Protein AF-A0A7J9QTI9-F1 (afdb_monomer)

Secondary structure (DSSP, 8-state):
-------HHHHHHHHHHH-HHHHHHHHTT---HHHHHHHHHHHHHHHHTS---HHHHHHHHHHHHTT-

Sequence (68 aa):
MRITNMSVPEIVRETITRNRSIFDCLKMDLINYTALAVKIQPEIERSLGNSVNLNTIVVAIKRFADSL

Mean predicted aligned error: 3.68 Å

Nearest PDB structures (foldseek):
  3rio-assembly1_A  TM=4.582E-01  e=8.516E+00  Bacillus subtilis

Structure (mmCIF, N/CA/C/O backbone):
data_AF-A0A7J9QTI9-F1
#
_entry.id   AF-A0A7J9QTI9-F1
#
loop_
_atom_site.group_PDB
_atom_site.id
_atom_site.type_symbol
_atom_site.label_atom_id
_atom_site.label_alt_id
_atom_site.label_comp_id
_atom_site.label_asym_id
_atom_site.label_entity_id
_atom_site.label_seq_id
_atom_site.pdbx_PDB_ins_code
_atom_site.Cartn_x
_atom_site.Cartn_y
_atom_site.Cartn_z
_atom_site.occupancy
_atom_site.B_iso_or_equiv
_atom_site.auth_seq_id
_atom_site.auth_comp_id
_atom_site.auth_asym_id
_atom_site.auth_atom_id
_atom_site.pdbx_PDB_model_num
ATOM 1 N N . MET A 1 1 ? 3.893 -4.492 25.928 1.00 40.94 1 MET A N 1
ATOM 2 C CA . MET A 1 1 ? 3.598 -4.416 24.481 1.00 40.94 1 MET A CA 1
ATOM 3 C C . MET A 1 1 ? 3.430 -2.945 24.134 1.00 40.94 1 MET A C 1
ATOM 5 O O . MET A 1 1 ? 2.513 -2.330 24.660 1.00 40.94 1 MET A O 1
ATOM 9 N N . ARG A 1 2 ? 4.347 -2.336 23.372 1.00 42.59 2 ARG A N 1
ATOM 10 C CA . ARG A 1 2 ? 4.115 -0.976 22.864 1.00 42.59 2 ARG A CA 1
ATOM 11 C C . ARG A 1 2 ? 3.041 -1.099 21.789 1.00 42.59 2 ARG A C 1
ATOM 13 O O . ARG A 1 2 ? 3.315 -1.665 20.740 1.00 42.59 2 ARG A O 1
ATOM 20 N N . ILE A 1 3 ? 1.836 -0.615 22.070 1.00 50.81 3 ILE A N 1
ATOM 21 C CA . ILE A 1 3 ? 0.862 -0.323 21.020 1.00 50.81 3 ILE A CA 1
ATOM 22 C C . ILE A 1 3 ? 1.409 0.933 20.343 1.00 50.81 3 ILE A C 1
ATOM 24 O O . ILE A 1 3 ? 1.156 2.054 20.777 1.00 50.81 3 ILE A O 1
ATOM 28 N N . THR A 1 4 ? 2.301 0.756 19.372 1.00 58.28 4 THR A N 1
ATOM 29 C CA . THR A 1 4 ? 2.653 1.841 18.463 1.00 58.28 4 THR A CA 1
ATOM 30 C C . THR A 1 4 ? 1.393 2.129 17.667 1.00 58.28 4 THR A C 1
ATOM 32 O O . THR A 1 4 ? 0.903 1.257 16.956 1.00 58.28 4 THR A O 1
ATOM 35 N N . ASN A 1 5 ? 0.827 3.321 17.849 1.00 69.50 5 ASN A N 1
ATOM 36 C CA . ASN A 1 5 ? -0.347 3.797 17.125 1.00 69.50 5 ASN A CA 1
ATOM 37 C C . ASN A 1 5 ? 0.042 4.075 15.662 1.00 69.50 5 ASN A C 1
ATOM 39 O O . ASN A 1 5 ? 0.123 5.229 15.243 1.00 69.50 5 ASN A O 1
ATOM 43 N N . MET A 1 6 ? 0.397 3.015 14.933 1.00 80.62 6 MET A N 1
ATOM 44 C CA . MET A 1 6 ? 0.907 3.092 13.572 1.00 80.62 6 MET A CA 1
ATOM 45 C C . MET A 1 6 ? -0.229 3.476 12.638 1.00 80.62 6 MET A C 1
ATOM 47 O O . MET A 1 6 ? -1.334 2.939 12.698 1.00 80.62 6 MET A O 1
ATOM 51 N N . SER A 1 7 ? 0.055 4.434 11.772 1.00 92.25 7 SER A N 1
ATOM 52 C CA . SER A 1 7 ? -0.858 4.869 10.729 1.00 92.25 7 SER A CA 1
ATOM 53 C C . SER A 1 7 ? -0.922 3.845 9.590 1.00 92.25 7 SER A C 1
ATOM 55 O O . SER A 1 7 ? 0.014 3.074 9.368 1.00 92.25 7 SER A O 1
ATOM 57 N N . VAL A 1 8 ? -2.009 3.868 8.808 1.00 94.06 8 VAL A N 1
ATOM 58 C CA . VAL A 1 8 ? -2.168 2.998 7.625 1.00 94.06 8 VAL A CA 1
ATOM 59 C C . VAL A 1 8 ? -0.936 3.041 6.699 1.00 94.06 8 VAL A C 1
ATOM 61 O O . VAL A 1 8 ? -0.458 1.970 6.331 1.00 94.06 8 VAL A O 1
ATOM 64 N N . PRO A 1 9 ? -0.352 4.209 6.347 1.00 95.69 9 PRO A N 1
ATOM 65 C CA . PRO A 1 9 ? 0.844 4.253 5.501 1.00 95.69 9 PRO A CA 1
ATOM 66 C C . PRO A 1 9 ? 2.081 3.585 6.111 1.00 95.69 9 PRO A C 1
ATOM 68 O O . PRO A 1 9 ? 2.890 3.019 5.378 1.00 95.69 9 PRO A O 1
ATOM 71 N N . GLU A 1 10 ? 2.255 3.656 7.433 1.00 95.00 10 GLU A N 1
ATOM 72 C CA . GLU A 1 10 ? 3.382 3.010 8.114 1.00 95.00 10 GLU A CA 1
ATOM 73 C C . GLU A 1 10 ? 3.252 1.492 8.070 1.00 95.00 10 GLU A C 1
ATOM 75 O O . GLU A 1 10 ? 4.215 0.813 7.723 1.00 95.00 10 GLU A O 1
ATOM 80 N N . ILE A 1 11 ? 2.049 0.977 8.333 1.00 95.50 11 ILE A N 1
ATOM 81 C CA . ILE A 1 11 ? 1.771 -0.461 8.280 1.00 95.50 11 ILE A CA 1
ATOM 82 C C . ILE A 1 11 ? 1.897 -0.974 6.843 1.00 95.50 11 ILE A C 1
ATOM 84 O O . ILE A 1 11 ? 2.547 -1.986 6.616 1.00 95.50 11 ILE A O 1
ATOM 88 N N . VAL A 1 12 ? 1.360 -0.250 5.853 1.00 96.94 12 VAL A N 1
ATOM 89 C CA . VAL A 1 12 ? 1.517 -0.596 4.427 1.00 96.94 12 VAL A CA 1
ATOM 90 C C . VAL A 1 12 ? 2.993 -0.693 4.050 1.00 96.94 12 VAL A C 1
ATOM 92 O O . VAL A 1 12 ? 3.404 -1.672 3.427 1.00 96.94 12 VAL A O 1
ATOM 95 N N . ARG A 1 13 ? 3.800 0.299 4.448 1.00 96.50 13 ARG A N 1
ATOM 96 C CA . ARG A 1 13 ? 5.244 0.290 4.200 1.00 96.50 13 ARG A CA 1
ATOM 97 C C . ARG A 1 13 ? 5.895 -0.938 4.822 1.00 96.50 13 ARG A C 1
ATOM 99 O O . ARG A 1 13 ? 6.650 -1.616 4.137 1.00 96.50 13 ARG A O 1
ATOM 106 N N . GLU A 1 14 ? 5.609 -1.219 6.088 1.00 95.75 14 GLU A N 1
ATOM 107 C CA . GLU A 1 14 ? 6.186 -2.359 6.797 1.00 95.75 14 GLU A CA 1
ATOM 108 C C . GLU A 1 14 ? 5.785 -3.703 6.170 1.00 95.75 14 GLU A C 1
ATOM 110 O O . GLU A 1 14 ? 6.647 -4.549 5.940 1.00 95.75 14 GLU A O 1
ATOM 115 N N . THR A 1 15 ? 4.506 -3.896 5.841 1.00 95.56 15 THR A N 1
ATOM 116 C CA . THR A 1 15 ? 4.016 -5.123 5.195 1.00 95.56 15 THR A CA 1
ATOM 117 C C . THR A 1 15 ? 4.686 -5.342 3.836 1.00 95.56 15 THR A C 1
ATOM 119 O O . THR A 1 15 ? 5.105 -6.460 3.528 1.00 95.56 15 THR A O 1
ATOM 122 N N . ILE A 1 16 ? 4.855 -4.284 3.033 1.00 96.50 16 ILE A N 1
ATOM 123 C CA . ILE A 1 16 ? 5.527 -4.386 1.731 1.00 96.50 16 ILE A CA 1
ATOM 124 C C . ILE A 1 16 ? 7.020 -4.683 1.901 1.00 96.50 16 ILE A C 1
ATOM 126 O O . ILE A 1 16 ? 7.526 -5.599 1.260 1.00 96.50 16 ILE A O 1
ATOM 130 N N . THR A 1 17 ? 7.739 -3.953 2.759 1.00 95.94 17 THR A N 1
ATOM 131 C CA . THR A 1 17 ? 9.195 -4.139 2.918 1.00 95.94 17 THR A CA 1
ATOM 132 C C . THR A 1 17 ? 9.555 -5.460 3.592 1.00 95.94 17 THR A C 1
ATOM 134 O O . THR A 1 17 ? 10.636 -5.998 3.348 1.00 95.94 17 THR A O 1
ATOM 137 N N . ARG A 1 18 ? 8.647 -6.025 4.396 1.00 96.38 18 ARG A N 1
ATOM 138 C CA . ARG A 1 18 ? 8.794 -7.358 4.992 1.00 96.38 18 ARG A CA 1
ATOM 139 C C . ARG A 1 18 ? 8.673 -8.482 3.956 1.00 96.38 18 ARG A C 1
ATOM 141 O O . ARG A 1 18 ? 9.231 -9.558 4.166 1.00 96.38 18 ARG A O 1
ATOM 148 N N . ASN A 1 19 ? 7.990 -8.248 2.834 1.00 94.94 19 ASN A N 1
ATOM 149 C CA . ASN A 1 19 ? 7.875 -9.211 1.743 1.00 94.94 19 ASN A CA 1
ATOM 150 C C . ASN A 1 19 ? 8.761 -8.802 0.559 1.00 94.94 19 ASN A C 1
ATOM 152 O O . ASN A 1 19 ? 8.360 -8.023 -0.305 1.00 94.94 19 ASN A O 1
ATOM 156 N N . ARG A 1 20 ? 9.964 -9.384 0.495 1.00 95.12 20 ARG A N 1
ATOM 157 C CA . ARG A 1 20 ? 10.968 -9.025 -0.516 1.00 95.12 20 ARG A CA 1
ATOM 158 C C . ARG A 1 20 ? 10.463 -9.160 -1.954 1.00 95.12 20 ARG A C 1
ATOM 160 O O . ARG A 1 20 ? 10.703 -8.266 -2.752 1.00 95.12 20 ARG A O 1
ATOM 167 N N . SER A 1 21 ? 9.708 -10.211 -2.267 1.00 96.19 21 SER A N 1
ATOM 168 C CA . SER A 1 21 ? 9.152 -10.406 -3.611 1.00 96.19 21 SER A CA 1
ATOM 169 C C . SER A 1 21 ? 8.152 -9.315 -3.993 1.00 96.19 21 SER A C 1
ATOM 171 O O . SER A 1 21 ? 8.190 -8.822 -5.114 1.00 96.19 21 SER A O 1
ATOM 173 N N . ILE A 1 22 ? 7.277 -8.905 -3.066 1.00 96.00 22 ILE A N 1
ATOM 174 C CA . ILE A 1 22 ? 6.345 -7.793 -3.313 1.00 96.00 22 ILE A CA 1
ATOM 175 C C . ILE A 1 22 ? 7.128 -6.495 -3.508 1.00 96.00 22 ILE A C 1
ATOM 177 O O . ILE A 1 22 ? 6.839 -5.750 -4.438 1.00 96.00 22 ILE A O 1
ATOM 181 N N . PHE A 1 23 ? 8.119 -6.233 -2.657 1.00 97.19 23 PHE A N 1
ATOM 182 C CA . PHE A 1 23 ? 8.942 -5.030 -2.745 1.00 97.19 23 PHE A CA 1
ATOM 183 C C . PHE A 1 23 ? 9.708 -4.931 -4.072 1.00 97.19 23 PHE A C 1
ATOM 185 O O . PHE A 1 23 ? 9.695 -3.876 -4.704 1.00 97.19 23 PHE A O 1
ATOM 192 N N . ASP A 1 24 ? 10.323 -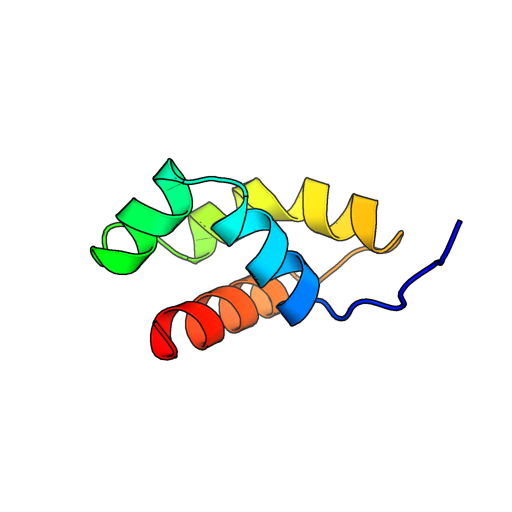6.026 -4.520 1.00 96.69 24 ASP A N 1
ATOM 193 C CA . ASP A 1 24 ? 11.063 -6.067 -5.783 1.00 96.69 24 ASP A CA 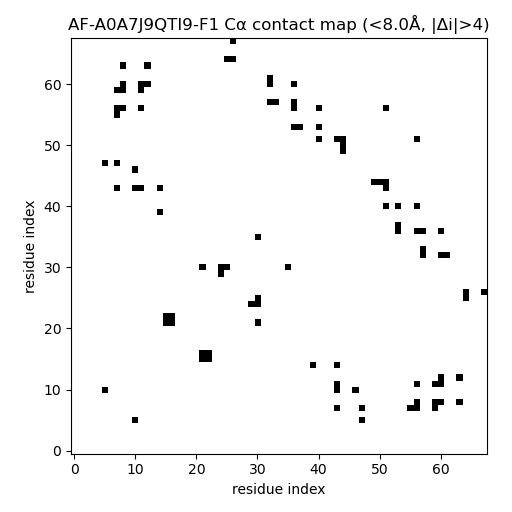1
ATOM 194 C C . ASP A 1 24 ? 10.114 -5.879 -6.980 1.00 96.69 24 ASP A C 1
ATOM 196 O O . ASP A 1 24 ? 10.367 -5.037 -7.840 1.00 96.69 24 ASP A O 1
ATOM 200 N N . CYS A 1 25 ? 8.963 -6.563 -7.000 1.00 96.25 25 CYS A N 1
ATOM 201 C CA . CYS A 1 25 ? 7.960 -6.363 -8.050 1.00 96.25 25 CYS A CA 1
ATOM 202 C C . CYS A 1 25 ? 7.365 -4.942 -8.045 1.00 96.25 25 CYS A C 1
ATOM 204 O O . CYS A 1 25 ? 7.027 -4.427 -9.110 1.00 96.25 25 CYS A O 1
ATOM 206 N N . LEU A 1 26 ? 7.246 -4.299 -6.875 1.00 95.75 26 LEU A N 1
ATOM 207 C CA . LEU A 1 26 ? 6.801 -2.908 -6.762 1.00 95.75 26 LEU A CA 1
ATOM 208 C C . LEU A 1 26 ? 7.832 -1.950 -7.375 1.00 95.75 26 LEU A C 1
ATOM 210 O O . LEU A 1 26 ? 7.458 -1.074 -8.146 1.00 95.75 26 LEU A O 1
ATOM 214 N N . LYS A 1 27 ? 9.128 -2.153 -7.095 1.00 95.31 27 LYS A N 1
ATOM 215 C CA . LYS A 1 27 ? 10.226 -1.364 -7.685 1.00 95.31 27 LYS A CA 1
ATOM 216 C C . LYS A 1 27 ? 10.343 -1.506 -9.199 1.00 95.31 27 LYS A C 1
ATOM 218 O O . LYS A 1 27 ? 10.806 -0.589 -9.864 1.00 95.31 27 LYS A O 1
ATOM 223 N N . MET A 1 28 ? 9.970 -2.665 -9.729 1.00 95.75 28 MET A N 1
ATOM 224 C CA . MET A 1 28 ? 9.990 -2.943 -11.165 1.00 95.75 28 MET A CA 1
ATOM 225 C C . MET A 1 28 ? 8.725 -2.461 -11.894 1.00 95.75 28 MET A C 1
ATOM 227 O O . MET A 1 28 ? 8.601 -2.723 -13.086 1.00 95.75 28 MET A O 1
ATOM 231 N N . ASP A 1 29 ? 7.788 -1.808 -11.195 1.00 94.06 29 ASP A N 1
ATOM 232 C CA . ASP A 1 29 ? 6.484 -1.389 -11.731 1.00 94.06 29 ASP A CA 1
ATOM 233 C C . ASP A 1 29 ? 5.656 -2.561 -12.312 1.00 94.06 29 ASP A C 1
ATOM 235 O O . ASP A 1 29 ? 4.948 -2.445 -13.309 1.00 94.06 29 ASP A O 1
ATOM 239 N N . LEU A 1 30 ? 5.755 -3.744 -11.686 1.00 96.25 30 LEU A N 1
ATOM 240 C CA . LEU A 1 30 ? 5.087 -4.979 -12.133 1.00 96.25 30 LEU A CA 1
ATOM 241 C C . LEU A 1 30 ? 3.820 -5.320 -11.337 1.00 96.25 30 LEU A C 1
ATOM 243 O O . LEU A 1 30 ? 3.206 -6.367 -11.555 1.00 96.25 30 LEU A O 1
ATOM 247 N N . ILE A 1 31 ? 3.434 -4.481 -10.376 1.00 95.19 31 ILE A N 1
ATOM 248 C CA . ILE A 1 31 ? 2.316 -4.752 -9.469 1.00 95.19 31 ILE A CA 1
ATOM 249 C C . ILE A 1 31 ? 1.110 -3.883 -9.807 1.00 95.19 31 ILE A C 1
ATOM 251 O O . ILE A 1 31 ? 1.182 -2.661 -9.845 1.00 95.19 31 ILE A O 1
ATOM 255 N N . ASN A 1 32 ? -0.061 -4.515 -9.889 1.00 97.12 32 ASN A N 1
ATOM 256 C CA . ASN A 1 32 ? -1.328 -3.802 -9.793 1.00 97.12 32 ASN A CA 1
ATOM 257 C C . ASN A 1 32 ? -1.614 -3.413 -8.328 1.00 97.12 32 ASN A C 1
ATOM 259 O O . ASN A 1 32 ? -1.816 -4.282 -7.476 1.00 97.12 32 ASN A O 1
ATOM 263 N N . TYR A 1 33 ? -1.665 -2.111 -8.030 1.00 97.81 33 TYR A N 1
ATOM 264 C CA . TYR A 1 33 ? -1.833 -1.615 -6.655 1.00 97.81 33 TYR A CA 1
ATOM 265 C C . TYR A 1 33 ? -3.157 -2.023 -6.008 1.00 97.81 33 TYR A C 1
ATOM 267 O O . TYR A 1 33 ? -3.187 -2.300 -4.811 1.00 97.81 33 TYR A O 1
ATOM 275 N N . THR A 1 34 ? -4.238 -2.116 -6.780 1.00 98.12 34 THR A N 1
ATOM 276 C CA . THR A 1 34 ? -5.537 -2.569 -6.268 1.00 98.12 34 THR A CA 1
ATOM 277 C C . THR A 1 34 ? -5.487 -4.040 -5.869 1.00 98.12 34 THR A C 1
ATOM 279 O O . THR A 1 34 ? -5.940 -4.399 -4.784 1.00 98.12 34 THR A O 1
ATOM 282 N N . ALA A 1 35 ? -4.883 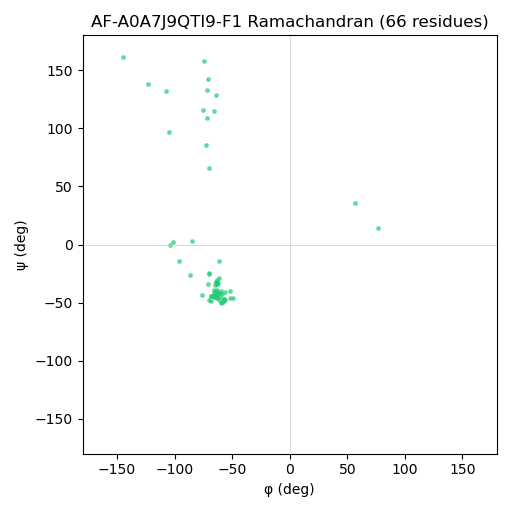-4.891 -6.702 1.00 98.19 35 ALA A N 1
ATOM 283 C CA . ALA A 1 35 ? -4.708 -6.307 -6.395 1.00 98.19 35 ALA A CA 1
ATOM 284 C C . ALA A 1 35 ? -3.829 -6.509 -5.151 1.00 98.19 35 ALA A C 1
ATOM 286 O O . ALA A 1 35 ? -4.160 -7.321 -4.284 1.00 98.19 35 ALA A O 1
ATOM 287 N N . LEU A 1 36 ? -2.746 -5.732 -5.025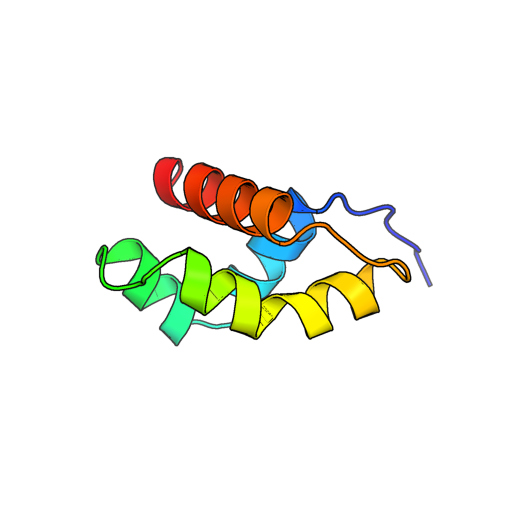 1.00 97.81 36 LEU A N 1
ATOM 288 C CA . LEU A 1 36 ? -1.911 -5.752 -3.828 1.00 97.81 36 LEU A CA 1
ATOM 289 C C . LEU A 1 36 ? -2.695 -5.297 -2.590 1.00 97.81 36 LEU A C 1
ATOM 291 O O . LEU A 1 36 ? -2.628 -5.972 -1.567 1.00 97.81 36 LEU A O 1
ATOM 295 N N . ALA A 1 37 ? -3.476 -4.216 -2.685 1.00 98.31 37 ALA A N 1
ATOM 296 C CA . ALA A 1 37 ? -4.294 -3.717 -1.581 1.00 98.31 37 ALA A CA 1
ATOM 297 C C . ALA A 1 37 ? -5.268 -4.782 -1.062 1.00 98.31 37 ALA A C 1
ATOM 299 O O . ALA A 1 37 ? -5.302 -5.033 0.139 1.00 98.31 37 ALA A O 1
ATOM 300 N N . VAL A 1 38 ? -5.987 -5.469 -1.958 1.00 98.38 38 VAL A N 1
ATOM 301 C CA . VAL A 1 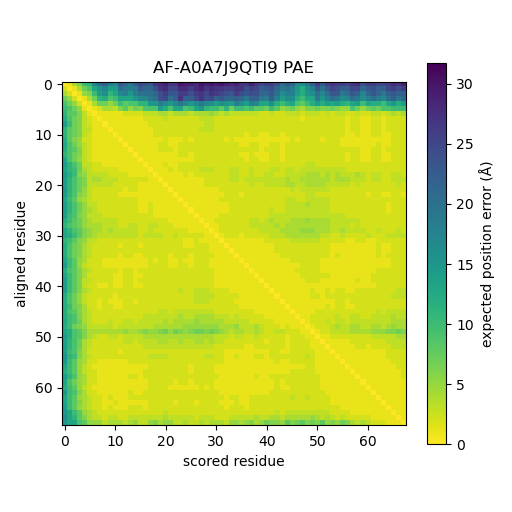38 ? -6.894 -6.572 -1.589 1.00 98.38 38 VAL A CA 1
ATOM 302 C C . VAL A 1 38 ? -6.132 -7.693 -0.879 1.00 98.38 38 VAL A C 1
ATOM 304 O O . VAL A 1 38 ? -6.616 -8.251 0.104 1.00 98.38 38 VAL A O 1
ATOM 307 N N . LYS A 1 39 ? -4.919 -8.013 -1.349 1.00 97.62 39 LYS A N 1
ATOM 308 C CA . LYS A 1 39 ? -4.087 -9.071 -0.766 1.00 97.62 39 LYS A CA 1
ATOM 309 C C . LYS A 1 39 ? -3.635 -8.750 0.662 1.00 97.62 39 LYS A C 1
ATOM 311 O O . LYS A 1 39 ? -3.612 -9.663 1.486 1.00 97.62 39 LYS A O 1
ATOM 316 N N . ILE A 1 40 ? -3.256 -7.500 0.938 1.00 97.00 40 ILE A N 1
ATOM 317 C CA . ILE A 1 40 ? -2.662 -7.094 2.225 1.00 97.00 40 ILE A CA 1
ATOM 318 C C . ILE A 1 40 ? -3.673 -6.499 3.214 1.00 97.00 40 ILE A C 1
ATOM 320 O O . ILE A 1 40 ? -3.374 -6.407 4.402 1.00 97.00 40 ILE A O 1
ATOM 324 N N . GLN A 1 41 ? -4.877 -6.126 2.766 1.00 97.69 41 GLN A N 1
ATOM 325 C CA . GLN A 1 41 ? -5.911 -5.531 3.619 1.00 97.69 41 GLN A CA 1
ATOM 326 C C . GLN A 1 41 ? -6.216 -6.351 4.887 1.00 97.69 41 GLN A C 1
ATOM 328 O O . GLN A 1 41 ? -6.206 -5.751 5.962 1.00 97.69 41 GLN A O 1
ATOM 333 N N . PRO A 1 42 ? -6.392 -7.689 4.838 1.00 96.88 42 PRO A N 1
ATOM 334 C CA . PRO A 1 42 ? -6.669 -8.466 6.049 1.00 96.88 42 PRO A CA 1
ATOM 335 C C . PRO A 1 42 ? -5.548 -8.405 7.096 1.00 96.88 42 PRO A C 1
ATOM 337 O O . PRO A 1 42 ? -5.803 -8.556 8.290 1.00 96.88 42 PRO A O 1
ATOM 340 N N . GLU A 1 43 ? -4.298 -8.212 6.665 1.00 94.88 43 GLU A N 1
ATOM 341 C CA . GLU A 1 43 ? -3.150 -8.046 7.561 1.00 94.88 43 GLU A CA 1
ATOM 342 C C . GLU A 1 43 ? -3.132 -6.644 8.177 1.00 94.88 43 GLU A C 1
ATOM 344 O O . GLU A 1 43 ? -2.942 -6.504 9.384 1.00 94.88 43 GLU A O 1
ATOM 349 N N . ILE A 1 44 ? -3.403 -5.616 7.370 1.00 95.12 44 ILE A N 1
ATOM 350 C CA . ILE A 1 44 ? -3.472 -4.221 7.824 1.00 95.12 44 ILE A CA 1
ATOM 351 C C . ILE A 1 44 ? -4.577 -4.041 8.870 1.00 95.12 44 ILE A C 1
ATOM 353 O O . ILE A 1 44 ? -4.332 -3.472 9.934 1.00 95.12 44 ILE A O 1
ATOM 357 N N . GLU A 1 45 ? -5.776 -4.560 8.600 1.00 95.56 45 GLU A N 1
ATOM 358 C CA . GLU A 1 45 ? -6.919 -4.464 9.516 1.00 95.56 45 GLU A CA 1
ATOM 359 C C . GLU A 1 45 ? -6.665 -5.228 10.821 1.00 95.56 45 GLU A C 1
ATOM 361 O O . GLU A 1 45 ? -7.037 -4.764 11.899 1.00 95.56 45 GLU A O 1
ATOM 366 N N . ARG A 1 46 ? -5.955 -6.363 10.755 1.00 94.19 46 ARG A N 1
ATOM 367 C CA . ARG A 1 46 ? -5.539 -7.115 11.946 1.00 94.19 46 ARG A CA 1
ATOM 368 C C . ARG A 1 46 ? -4.538 -6.338 12.799 1.00 94.19 46 ARG A C 1
ATOM 370 O O . ARG A 1 46 ? -4.628 -6.397 14.022 1.00 94.19 46 ARG A O 1
ATOM 377 N N . SER A 1 47 ? -3.606 -5.626 12.169 1.00 90.38 47 SER A N 1
ATOM 378 C CA . SER A 1 47 ? -2.615 -4.801 12.868 1.00 90.38 47 SER A CA 1
ATOM 379 C C . SER A 1 47 ? -3.230 -3.554 13.510 1.00 90.38 47 SER A C 1
ATOM 381 O O . SER A 1 47 ? -2.791 -3.154 14.585 1.00 90.38 47 SER A O 1
ATOM 383 N N . LEU A 1 48 ? -4.251 -2.953 12.889 1.00 90.31 48 LEU A N 1
ATOM 384 C CA . LEU A 1 48 ? -4.926 -1.761 13.419 1.00 90.31 48 LEU A CA 1
ATOM 385 C C . LEU A 1 48 ? -6.061 -2.072 14.404 1.00 90.31 48 LEU A C 1
ATOM 387 O O . LEU A 1 48 ? -6.385 -1.238 15.248 1.00 90.31 48 LEU A O 1
ATOM 391 N N . GLY A 1 49 ? -6.687 -3.246 14.292 1.00 91.56 49 GLY A N 1
ATOM 392 C CA . GLY A 1 49 ? -7.867 -3.612 15.078 1.00 91.56 49 GLY A CA 1
ATOM 393 C C . GLY A 1 49 ? -9.171 -2.967 14.592 1.00 91.56 49 GLY A C 1
ATOM 394 O O . GLY A 1 49 ? -10.166 -2.987 15.314 1.00 91.56 49 GLY A O 1
ATOM 395 N N . ASN A 1 50 ? -9.189 -2.393 13.388 1.00 91.31 50 ASN A N 1
ATOM 396 C CA . ASN A 1 50 ? -10.373 -1.813 12.758 1.00 91.31 50 ASN A CA 1
ATOM 397 C C . ASN A 1 50 ? -10.368 -2.029 11.235 1.00 91.31 50 ASN A C 1
ATOM 399 O O . ASN A 1 50 ? -9.336 -2.313 10.627 1.00 91.31 50 ASN A O 1
ATOM 403 N N . SER A 1 51 ? -11.542 -1.890 10.614 1.00 94.56 51 SER A N 1
ATOM 404 C CA . SER A 1 51 ? -11.684 -1.945 9.156 1.00 94.56 51 SER A CA 1
ATOM 405 C C . SER A 1 51 ? -11.080 -0.707 8.499 1.00 94.56 51 SER A C 1
ATOM 407 O O . SER A 1 51 ? -11.274 0.411 8.988 1.00 94.56 51 SER A O 1
ATOM 409 N N . VAL A 1 52 ? -10.449 -0.883 7.341 1.00 96.00 52 VAL A N 1
ATOM 410 C CA . VAL A 1 52 ? -9.862 0.213 6.563 1.00 96.00 52 VAL A CA 1
ATOM 411 C C . VAL A 1 52 ? -10.468 0.218 5.168 1.00 96.00 52 VAL A C 1
ATOM 413 O O . VAL A 1 52 ? -10.650 -0.821 4.543 1.00 96.00 52 VAL A O 1
ATOM 416 N N . ASN A 1 53 ? -10.780 1.402 4.642 1.00 97.38 53 ASN A N 1
ATOM 417 C CA . ASN A 1 53 ? -11.254 1.510 3.268 1.00 97.38 53 ASN A CA 1
ATOM 418 C C . ASN A 1 53 ? -10.149 1.066 2.290 1.00 97.38 53 ASN A C 1
ATOM 420 O O . ASN A 1 53 ? -9.030 1.581 2.342 1.00 97.38 53 ASN A O 1
ATOM 424 N N . LEU A 1 54 ? -10.476 0.161 1.362 1.00 97.81 54 LEU A N 1
ATOM 425 C CA . LEU A 1 54 ? -9.533 -0.355 0.365 1.00 97.81 54 LEU A CA 1
ATOM 426 C C . LEU A 1 54 ? -8.819 0.771 -0.407 1.00 97.81 54 LEU A C 1
ATOM 428 O O . LEU A 1 54 ? -7.609 0.703 -0.615 1.00 97.81 54 LEU A O 1
ATOM 432 N N . ASN A 1 55 ? -9.528 1.845 -0.772 1.00 97.75 55 ASN A N 1
ATOM 433 C CA . ASN A 1 55 ? -8.939 2.977 -1.495 1.00 97.75 55 ASN A CA 1
ATOM 434 C C . ASN A 1 55 ? -7.869 3.703 -0.671 1.00 97.75 55 ASN A C 1
ATOM 436 O O . ASN A 1 55 ? -6.888 4.188 -1.232 1.00 97.75 55 ASN A O 1
ATOM 440 N N . THR A 1 56 ? -8.011 3.753 0.655 1.00 97.62 56 THR A N 1
ATOM 44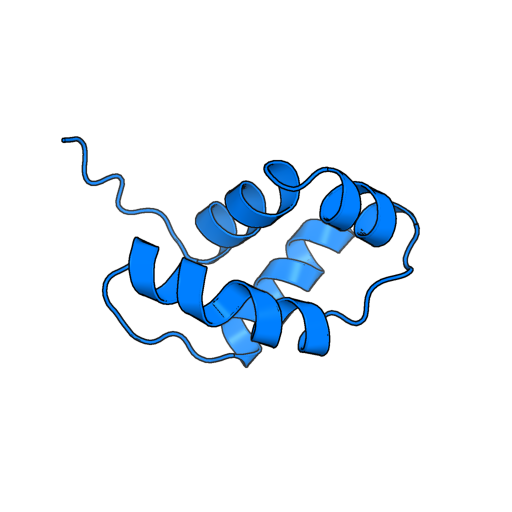1 C CA . THR A 1 56 ? -6.983 4.317 1.540 1.00 97.62 56 THR A CA 1
ATOM 442 C C . THR A 1 56 ? -5.688 3.511 1.452 1.00 97.62 56 THR A C 1
ATOM 444 O O . THR A 1 56 ? -4.606 4.095 1.402 1.00 97.62 56 THR A O 1
ATOM 447 N N . ILE A 1 57 ? -5.794 2.183 1.365 1.00 98.12 57 ILE A N 1
ATOM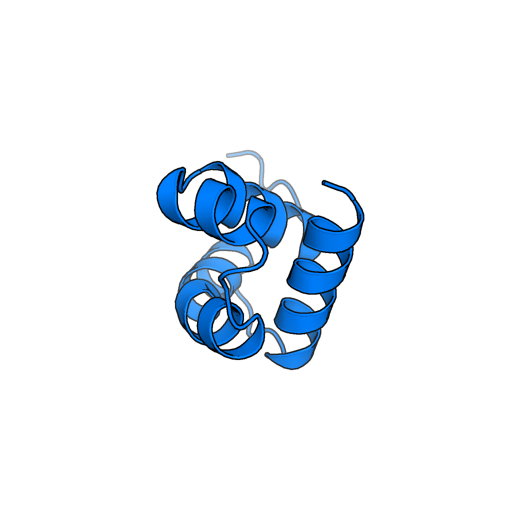 448 C CA . ILE A 1 57 ? -4.646 1.281 1.210 1.00 98.12 57 ILE A CA 1
ATOM 449 C C . ILE A 1 57 ? -4.016 1.464 -0.175 1.00 98.12 57 ILE A C 1
ATOM 451 O O . ILE A 1 57 ? -2.802 1.618 -0.268 1.00 98.12 57 ILE A O 1
ATOM 455 N N . VAL A 1 58 ? -4.821 1.540 -1.241 1.00 98.44 58 VAL A N 1
ATOM 456 C CA . VAL A 1 58 ? -4.328 1.794 -2.610 1.00 98.44 58 VAL A CA 1
ATOM 457 C C . VAL A 1 58 ? -3.541 3.103 -2.685 1.00 98.44 58 VAL A C 1
ATOM 459 O O . VAL A 1 58 ? -2.438 3.131 -3.230 1.00 98.44 58 VAL A O 1
ATOM 462 N N . VAL A 1 59 ? -4.069 4.186 -2.105 1.00 98.31 59 VAL A N 1
ATOM 463 C CA . VAL A 1 59 ? -3.375 5.482 -2.069 1.00 98.31 59 VAL A CA 1
ATOM 464 C C . VAL A 1 59 ? -2.082 5.392 -1.259 1.00 98.31 59 VAL A C 1
ATOM 466 O O . VAL A 1 59 ? -1.071 5.956 -1.673 1.00 98.31 59 VAL A O 1
ATOM 469 N N . ALA A 1 60 ? -2.078 4.676 -0.133 1.00 98.00 60 ALA A N 1
ATOM 470 C CA . ALA A 1 60 ? -0.870 4.471 0.661 1.00 98.00 60 ALA A CA 1
ATOM 471 C C . ALA A 1 60 ? 0.210 3.686 -0.107 1.00 98.00 60 ALA A C 1
ATOM 473 O O . ALA A 1 60 ? 1.369 4.098 -0.092 1.00 98.00 60 ALA A O 1
ATOM 474 N N . ILE A 1 61 ? -0.170 2.619 -0.823 1.00 98.25 61 ILE A N 1
ATOM 475 C CA . ILE A 1 61 ? 0.734 1.850 -1.694 1.00 98.25 61 ILE A CA 1
ATOM 476 C C . ILE A 1 61 ? 1.310 2.759 -2.777 1.00 98.25 61 ILE A C 1
ATOM 478 O O . ILE A 1 61 ? 2.525 2.816 -2.929 1.00 98.25 61 ILE A O 1
ATOM 482 N N . LYS A 1 62 ? 0.451 3.504 -3.487 1.00 97.50 62 LYS A N 1
ATOM 483 C CA . LYS A 1 62 ? 0.877 4.402 -4.565 1.00 97.50 62 LYS A CA 1
ATOM 484 C C . LYS A 1 62 ? 1.878 5.443 -4.064 1.00 97.50 62 LYS A C 1
ATOM 486 O O . LYS A 1 62 ? 2.952 5.568 -4.627 1.00 97.50 62 LYS A O 1
ATOM 491 N N . ARG A 1 63 ? 1.572 6.124 -2.953 1.00 97.56 63 ARG A N 1
ATOM 492 C CA . ARG A 1 63 ? 2.478 7.120 -2.352 1.00 97.56 63 ARG A CA 1
ATOM 493 C C . ARG A 1 63 ? 3.799 6.519 -1.888 1.00 97.56 63 ARG A C 1
ATOM 495 O O . ARG A 1 63 ? 4.807 7.216 -1.893 1.00 97.56 63 ARG A O 1
ATOM 502 N N . PHE A 1 64 ? 3.785 5.269 -1.430 1.00 97.06 64 PHE A N 1
ATOM 503 C CA . PHE A 1 64 ? 5.01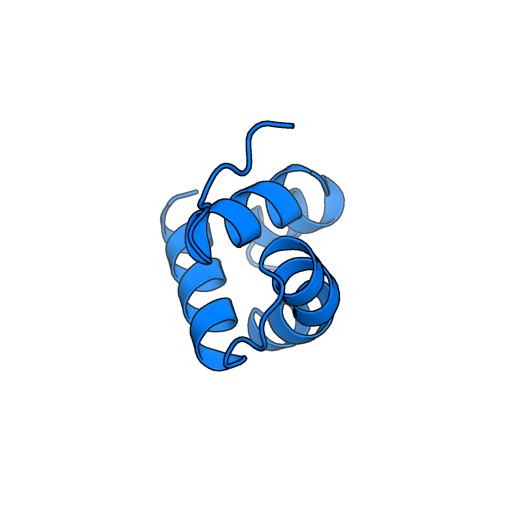3 4.571 -1.079 1.00 97.06 64 PHE A CA 1
ATOM 504 C C . PHE A 1 64 ? 5.831 4.240 -2.329 1.00 97.06 64 PHE A C 1
ATOM 506 O O . PHE A 1 64 ? 7.016 4.552 -2.347 1.00 97.06 64 PHE A O 1
ATOM 513 N N . ALA A 1 65 ? 5.203 3.688 -3.369 1.00 96.38 65 ALA A N 1
ATOM 514 C CA . ALA A 1 65 ? 5.849 3.392 -4.645 1.00 96.38 65 ALA A CA 1
ATOM 515 C C . ALA A 1 65 ? 6.445 4.650 -5.301 1.00 96.38 65 ALA A C 1
ATOM 517 O O . ALA A 1 65 ? 7.598 4.617 -5.706 1.00 96.38 65 ALA A O 1
ATOM 518 N N . ASP A 1 66 ? 5.720 5.777 -5.286 1.00 95.31 66 ASP A N 1
ATOM 519 C CA . ASP A 1 66 ? 6.190 7.084 -5.781 1.00 95.31 66 ASP A CA 1
ATOM 520 C C . ASP A 1 66 ? 7.423 7.619 -5.010 1.00 95.31 66 ASP A C 1
ATOM 522 O O . ASP A 1 66 ? 8.056 8.580 -5.443 1.00 95.31 66 ASP A O 1
ATOM 526 N N . SER A 1 67 ? 7.743 7.042 -3.843 1.00 94.69 67 SER A N 1
ATOM 527 C CA . SER A 1 67 ? 8.889 7.421 -3.002 1.00 94.69 67 SER A CA 1
ATOM 528 C C . SER A 1 67 ? 10.082 6.455 -3.066 1.00 94.69 67 SER A C 1
ATOM 530 O O . SER A 1 67 ? 11.061 6.682 -2.350 1.00 94.69 67 SER A O 1
ATOM 532 N N . LEU A 1 68 ? 9.984 5.372 -3.849 1.00 89.19 68 LEU A N 1
ATOM 533 C CA . LEU A 1 68 ? 11.050 4.377 -4.047 1.00 89.19 68 LEU A CA 1
ATOM 534 C C . LEU A 1 68 ? 12.050 4.802 -5.123 1.00 89.19 68 LEU A C 1
ATOM 536 O O . LEU A 1 68 ? 13.219 4.371 -4.974 1.00 89.19 68 LEU A O 1
#

Solvent-accessible surface area (backbone atoms only — not comparable to full-atom values): 4119 Å² total; per-residue (Å²): 131,85,82,70,89,68,49,71,55,56,49,53,50,51,59,36,67,73,33,60,70,59,40,52,35,49,76,67,72,70,60,60,54,64,62,48,29,67,70,46,42,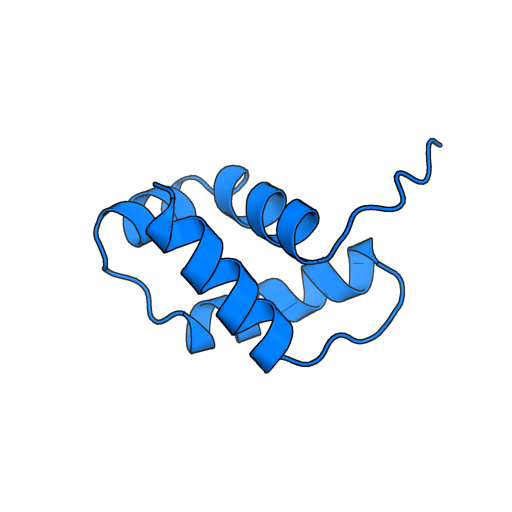69,57,52,26,64,75,69,73,47,89,71,63,64,67,61,45,29,52,36,50,50,58,50,59,79,69,111

pLDDT: mean 92.52, std 11.97, range [40.94, 98.44]

Foldseek 3Di:
DPLPQDDLLRVLVVVQVVDPVSVVCLQVVNDDLLVVLVVCQVVSCVSNVHHDDSVVSSVSSVVVSVVD

Radius of gyration: 11.5 Å; Cα contacts (8 Å, |Δi|>4): 50; chains: 1; bounding box: 23×18×37 Å